Protein AF-A0A6H9YJR9-F1 (afdb_monomer_lite)

InterPro domains:
  IPR032710 NTF2-like domain superfamily [SSF54427] (11-71)

pLDDT: mean 82.65, std 15.38, range [41.28, 96.31]

Organism: NCBI:txid359158

Foldseek 3Di:
DPPPQDPVNVLVVVLLVCLQVLPLVCLVVRFDQQDADPDFDPPFDGGSRSSSVVSNCSVVVDDRDDDDDDDPVNDDPPPPDPPDD

Radius of gyration: 15.6 Å; chains: 1; bounding box: 25×40×37 Å

Structure (mmCIF, N/CA/C/O backbone):
data_AF-A0A6H9YJR9-F1
#
_entry.id   AF-A0A6H9YJR9-F1
#
loop_
_atom_site.group_PDB
_atom_site.id
_atom_site.type_symbol
_atom_site.label_atom_id
_atom_site.label_alt_id
_atom_site.label_comp_id
_atom_site.label_asym_id
_atom_site.label_entity_id
_atom_site.label_seq_id
_atom_site.pdbx_PDB_ins_code
_atom_site.Cartn_x
_atom_site.Cartn_y
_atom_site.Cartn_z
_atom_site.occupancy
_atom_site.B_iso_or_equiv
_atom_site.auth_seq_id
_atom_site.auth_comp_id
_atom_site.auth_asym_id
_atom_site.auth_atom_id
_atom_site.pdbx_PDB_model_num
ATOM 1 N N . MET A 1 1 ? -9.234 28.907 0.913 1.00 41.28 1 MET A N 1
ATOM 2 C CA . MET A 1 1 ? -8.599 28.100 -0.153 1.00 41.28 1 MET A CA 1
ATOM 3 C C . MET A 1 1 ? -8.230 26.739 0.424 1.00 41.28 1 MET A C 1
ATOM 5 O O . MET A 1 1 ? -7.364 26.682 1.287 1.00 41.28 1 MET A O 1
ATOM 9 N N . ARG A 1 2 ? -8.909 25.655 0.019 1.00 48.44 2 ARG A N 1
ATOM 10 C CA . ARG A 1 2 ? -8.377 24.297 0.227 1.00 48.44 2 ARG A CA 1
ATOM 11 C C . ARG A 1 2 ? -7.107 24.214 -0.620 1.00 48.44 2 ARG A C 1
ATOM 13 O O . ARG A 1 2 ? -7.191 24.460 -1.819 1.00 48.44 2 ARG A O 1
ATOM 20 N N . SER A 1 3 ? -5.950 23.980 -0.002 1.00 55.06 3 SER A N 1
ATOM 21 C CA . SER A 1 3 ? -4.706 23.765 -0.748 1.00 55.06 3 SER A CA 1
ATOM 22 C C . SER A 1 3 ? -4.949 22.654 -1.768 1.00 55.06 3 SER A C 1
ATOM 24 O O . SER A 1 3 ? -5.511 21.620 -1.402 1.00 55.06 3 SER A O 1
ATOM 26 N N . ALA A 1 4 ? -4.609 22.878 -3.038 1.00 58.62 4 ALA A N 1
ATOM 27 C CA . ALA A 1 4 ? -4.737 21.840 -4.049 1.00 58.62 4 ALA A CA 1
ATOM 28 C C . ALA A 1 4 ? -3.861 20.656 -3.623 1.00 58.62 4 ALA A C 1
ATOM 30 O O . ALA A 1 4 ? -2.649 20.805 -3.465 1.00 58.62 4 ALA A O 1
ATOM 31 N N . THR A 1 5 ? -4.472 19.493 -3.385 1.00 70.62 5 THR A N 1
ATOM 32 C CA . THR A 1 5 ? -3.728 18.276 -3.062 1.00 70.62 5 THR A CA 1
ATOM 33 C C . THR A 1 5 ? -2.785 17.982 -4.219 1.00 70.62 5 THR A C 1
ATOM 35 O O . THR A 1 5 ? -3.225 17.766 -5.351 1.00 70.62 5 THR A O 1
ATOM 38 N N . THR A 1 6 ? -1.482 18.011 -3.951 1.00 80.31 6 THR A N 1
ATOM 39 C CA . THR A 1 6 ? -0.476 17.718 -4.970 1.00 80.31 6 THR A CA 1
ATOM 40 C C . THR A 1 6 ? -0.614 16.267 -5.432 1.00 80.31 6 THR A C 1
ATOM 42 O O . THR A 1 6 ? -1.111 15.407 -4.701 1.00 80.31 6 THR A O 1
ATOM 45 N N . THR A 1 7 ? -0.147 15.962 -6.644 1.00 86.19 7 THR A N 1
ATOM 46 C CA . THR A 1 7 ? -0.088 14.571 -7.120 1.00 86.19 7 THR A CA 1
ATOM 47 C C . THR A 1 7 ? 0.709 13.684 -6.161 1.00 86.19 7 THR A C 1
ATOM 49 O O . THR A 1 7 ? 0.262 12.582 -5.864 1.00 86.19 7 THR A O 1
ATOM 52 N N . GLY A 1 8 ? 1.798 14.199 -5.577 1.00 84.19 8 GLY A N 1
ATOM 53 C CA . GLY A 1 8 ? 2.574 13.478 -4.565 1.00 84.19 8 GLY A CA 1
ATOM 54 C C . GLY A 1 8 ? 1.772 13.134 -3.306 1.00 84.19 8 GLY A C 1
ATOM 55 O O . GLY A 1 8 ? 1.832 12.003 -2.838 1.00 84.19 8 GLY A O 1
ATOM 56 N N . LEU A 1 9 ? 0.950 14.057 -2.792 1.00 84.50 9 LEU A N 1
ATOM 57 C CA . LEU A 1 9 ? 0.092 13.773 -1.634 1.00 84.50 9 LEU A CA 1
ATOM 58 C C . LEU A 1 9 ? -0.975 12.716 -1.939 1.00 84.50 9 LEU A C 1
ATOM 60 O O . LEU A 1 9 ? -1.309 11.927 -1.060 1.00 84.50 9 LEU A O 1
ATOM 64 N N . ARG A 1 10 ? -1.492 12.667 -3.173 1.00 88.06 10 ARG A N 1
ATOM 65 C CA . ARG A 1 10 ? -2.422 11.604 -3.590 1.00 88.06 10 ARG A CA 1
ATOM 66 C C . ARG A 1 10 ? -1.742 10.238 -3.633 1.00 88.06 10 ARG A C 1
ATOM 68 O O . ARG A 1 10 ? -2.320 9.274 -3.148 1.00 88.06 10 ARG A O 1
ATOM 75 N N . VAL A 1 11 ? -0.519 10.171 -4.160 1.00 90.06 11 VAL A N 1
ATOM 76 C CA . VAL A 1 11 ? 0.291 8.941 -4.177 1.00 90.06 11 VAL A CA 1
ATOM 77 C C . VAL A 1 11 ? 0.590 8.474 -2.752 1.00 90.06 11 VAL A C 1
ATOM 79 O O . VAL A 1 11 ? 0.361 7.312 -2.430 1.00 90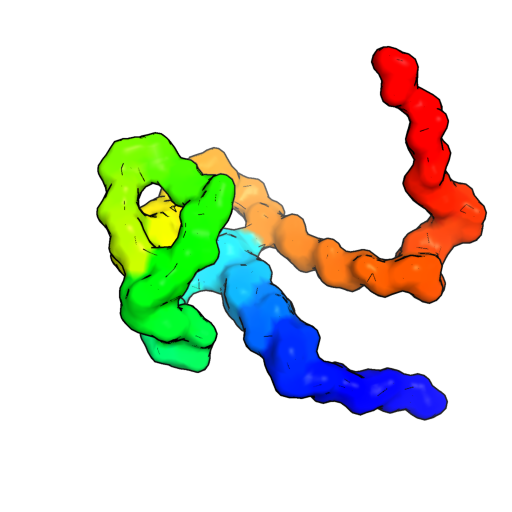.06 11 VAL A O 1
ATOM 82 N N . ALA A 1 12 ? 1.012 9.386 -1.873 1.00 88.31 12 ALA A N 1
ATOM 83 C CA . ALA A 1 12 ? 1.269 9.071 -0.471 1.00 88.31 12 ALA A CA 1
ATOM 84 C C . ALA A 1 12 ? 0.006 8.568 0.246 1.00 88.31 12 ALA A C 1
ATOM 86 O O . ALA A 1 12 ? 0.058 7.552 0.928 1.00 88.31 12 ALA A O 1
ATOM 87 N N . ALA A 1 13 ? -1.140 9.227 0.054 1.00 90.44 13 ALA A N 1
ATOM 88 C CA . ALA A 1 13 ? -2.401 8.779 0.641 1.00 90.44 13 ALA A CA 1
ATOM 89 C C . ALA A 1 13 ? -2.813 7.388 0.137 1.00 90.44 13 ALA A C 1
ATOM 91 O O . ALA A 1 13 ? -3.247 6.560 0.931 1.00 90.44 13 ALA A O 1
ATOM 92 N N . ARG A 1 14 ? -2.631 7.110 -1.160 1.00 93.50 14 ARG A N 1
ATOM 93 C CA . ARG A 1 14 ? -2.971 5.809 -1.742 1.00 93.50 14 ARG A CA 1
ATOM 94 C C . ARG A 1 14 ? -2.074 4.681 -1.233 1.00 93.50 14 ARG A C 1
ATOM 96 O O . ARG A 1 14 ? -2.575 3.591 -0.996 1.00 93.50 14 ARG A O 1
ATOM 103 N N . ASN A 1 15 ? -0.783 4.951 -1.033 1.00 93.75 15 ASN A N 1
ATOM 104 C CA . ASN A 1 15 ? 0.130 4.021 -0.364 1.00 93.75 15 ASN A CA 1
ATOM 105 C C . ASN A 1 15 ? -0.414 3.636 1.026 1.00 93.75 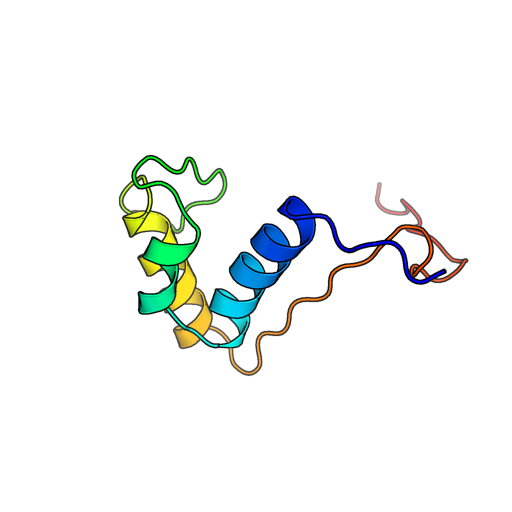15 ASN A C 1
ATOM 107 O O . ASN A 1 15 ? -0.591 2.457 1.312 1.00 93.75 15 ASN A O 1
ATOM 111 N N . LEU A 1 16 ? -0.762 4.629 1.851 1.00 94.00 16 LEU A N 1
ATOM 112 C CA . LEU A 1 16 ? -1.280 4.392 3.203 1.00 94.00 16 LEU A CA 1
ATOM 113 C C . LEU A 1 16 ? -2.603 3.602 3.205 1.00 94.00 16 LEU A C 1
ATOM 115 O O . LEU A 1 16 ? -2.779 2.691 4.008 1.00 94.00 16 LEU A O 1
ATOM 119 N N . GLU A 1 17 ? -3.498 3.888 2.257 1.00 95.00 17 GLU A N 1
ATOM 120 C CA . GLU A 1 17 ? -4.778 3.183 2.100 1.00 95.00 17 GLU A CA 1
ATOM 121 C C . GLU A 1 17 ? -4.607 1.677 1.835 1.00 95.00 17 GLU A C 1
ATOM 123 O O . GLU A 1 17 ? -5.455 0.880 2.241 1.00 95.00 17 GLU A O 1
ATOM 128 N N . PHE A 1 18 ? -3.521 1.247 1.181 1.00 96.06 18 PHE A N 1
ATOM 129 C CA . PHE A 1 18 ? -3.283 -0.183 0.962 1.00 96.06 18 PHE A CA 1
ATOM 130 C C . PHE A 1 18 ? -3.092 -0.951 2.265 1.00 96.06 18 PHE A C 1
ATOM 132 O O . PHE A 1 18 ? -3.555 -2.085 2.355 1.00 96.06 18 PHE A O 1
ATOM 139 N N . TYR A 1 19 ? -2.487 -0.334 3.278 1.00 94.56 19 TYR A N 1
ATOM 140 C CA . TYR A 1 19 ? -2.353 -0.937 4.602 1.00 94.56 19 TYR A CA 1
ATOM 141 C C . TYR A 1 19 ? -3.669 -0.942 5.372 1.00 94.56 19 TYR A C 1
ATOM 143 O O . TYR A 1 19 ? -4.008 -1.952 5.978 1.00 94.56 19 TYR A O 1
ATOM 151 N N . ASP A 1 20 ? -4.430 0.154 5.304 1.00 94.94 20 ASP A N 1
ATOM 152 C CA . ASP A 1 20 ? -5.729 0.269 5.982 1.00 94.94 20 ASP A CA 1
ATOM 153 C C . ASP A 1 20 ? -6.746 -0.751 5.439 1.00 94.94 20 ASP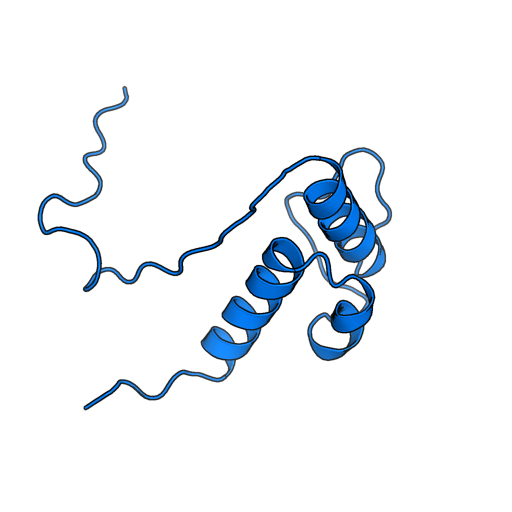 A C 1
ATOM 155 O O . ASP A 1 20 ? -7.584 -1.268 6.172 1.00 94.94 20 ASP A O 1
ATOM 159 N N . THR A 1 21 ? -6.672 -1.054 4.139 1.00 94.94 21 THR A N 1
ATOM 160 C CA . THR A 1 21 ? -7.613 -1.955 3.447 1.00 94.94 21 THR A CA 1
ATOM 161 C C . THR A 1 21 ? -7.075 -3.367 3.220 1.00 94.94 21 THR A C 1
ATOM 163 O O . THR A 1 21 ? -7.835 -4.261 2.848 1.00 94.94 21 THR A O 1
ATOM 166 N N . GLY A 1 22 ? -5.767 -3.581 3.379 1.00 95.12 22 GLY A N 1
ATOM 167 C CA . GLY A 1 22 ? -5.094 -4.826 3.006 1.00 95.12 22 GLY A CA 1
ATOM 168 C C . GLY A 1 22 ? -5.077 -5.111 1.497 1.00 95.12 22 GLY A C 1
ATOM 169 O O . GLY A 1 22 ? -4.966 -6.271 1.086 1.00 95.12 22 GLY A O 1
ATOM 170 N N . ASN A 1 23 ? -5.222 -4.085 0.650 1.00 96.31 23 ASN A N 1
ATOM 171 C CA . ASN A 1 23 ? -5.311 -4.238 -0.803 1.00 96.31 23 ASN A CA 1
ATOM 172 C C . ASN A 1 23 ? -3.932 -4.440 -1.458 1.00 96.31 23 ASN A C 1
ATOM 174 O O . ASN A 1 23 ? -3.331 -3.511 -1.997 1.00 96.31 23 ASN A O 1
ATOM 178 N N . VAL A 1 24 ? -3.472 -5.691 -1.475 1.00 96.31 24 VAL A N 1
ATOM 179 C CA . VAL A 1 24 ? -2.215 -6.105 -2.123 1.00 96.31 24 VAL A CA 1
ATOM 180 C C . VAL A 1 24 ? -2.238 -5.874 -3.643 1.00 96.31 24 VAL A C 1
ATOM 182 O O . VAL A 1 24 ? -1.247 -5.428 -4.222 1.00 96.31 24 VAL A O 1
ATOM 185 N N . GLY A 1 25 ? -3.370 -6.140 -4.303 1.00 96.00 25 GLY A N 1
ATOM 186 C CA . GLY A 1 25 ? -3.494 -6.051 -5.765 1.00 96.00 25 GLY A CA 1
ATOM 187 C C . GLY A 1 25 ? -3.472 -4.622 -6.315 1.00 96.00 25 GLY A C 1
ATOM 188 O O . GLY A 1 25 ? -3.236 -4.419 -7.500 1.00 96.00 25 GLY A O 1
ATOM 189 N N . GLY A 1 26 ? -3.695 -3.615 -5.468 1.00 95.06 26 GLY A N 1
ATOM 190 C CA . GLY A 1 26 ? -3.646 -2.208 -5.867 1.00 95.06 26 GLY A CA 1
ATOM 191 C C . GLY A 1 26 ? -2.233 -1.663 -6.104 1.00 95.06 26 GLY A C 1
ATOM 192 O O . GLY A 1 26 ? -2.097 -0.578 -6.670 1.00 95.06 26 GLY A O 1
ATOM 193 N N . THR A 1 27 ? -1.197 -2.395 -5.683 1.00 94.31 27 THR A N 1
ATOM 194 C CA . THR A 1 27 ? 0.200 -1.931 -5.647 1.00 94.31 27 THR A CA 1
ATOM 195 C C . THR A 1 27 ? 0.763 -1.529 -7.0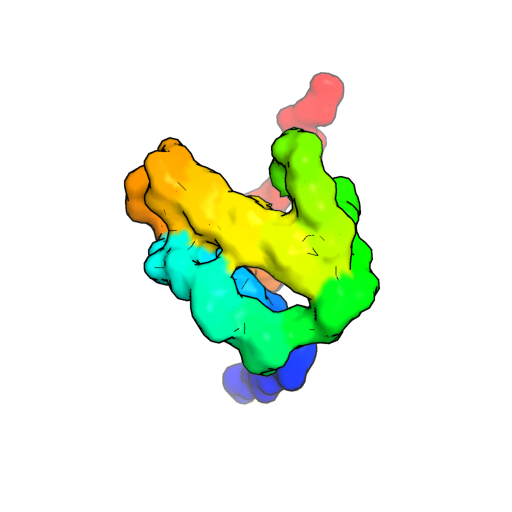13 1.00 94.31 27 THR A C 1
ATOM 197 O O . THR A 1 27 ? 1.449 -0.509 -7.096 1.00 94.31 27 THR A O 1
ATOM 200 N N . ASP A 1 28 ? 0.410 -2.239 -8.089 1.00 94.62 28 ASP A N 1
ATOM 201 C CA . ASP A 1 28 ? 0.886 -1.964 -9.459 1.00 94.62 28 ASP A CA 1
ATOM 202 C C . ASP A 1 28 ? 0.464 -0.592 -10.001 1.00 94.62 28 ASP A C 1
ATOM 204 O O . ASP A 1 28 ? 1.098 -0.042 -10.897 1.00 94.62 28 ASP A O 1
ATOM 208 N N . GLY A 1 29 ? -0.613 -0.016 -9.461 1.00 92.75 29 GLY A N 1
ATOM 209 C CA . GLY A 1 29 ? -1.092 1.305 -9.869 1.00 92.75 29 GLY A CA 1
ATOM 210 C C . GLY A 1 29 ? -0.338 2.472 -9.227 1.00 92.75 29 GLY A C 1
ATOM 211 O O . GLY A 1 29 ? -0.645 3.624 -9.531 1.00 92.75 29 GLY A O 1
ATOM 212 N N . VAL A 1 30 ? 0.587 2.199 -8.299 1.00 94.12 30 VAL A N 1
ATOM 213 C CA . VAL A 1 30 ? 1.221 3.224 -7.452 1.00 94.12 30 VAL A CA 1
ATOM 214 C C . VAL A 1 30 ? 2.734 3.075 -7.393 1.00 94.12 30 VAL A C 1
ATOM 216 O O . VAL A 1 30 ? 3.436 4.083 -7.468 1.00 94.12 30 VAL A O 1
ATOM 219 N N . PHE A 1 31 ? 3.241 1.853 -7.241 1.00 93.44 31 PHE A N 1
ATOM 220 C CA . PHE A 1 31 ? 4.668 1.612 -7.064 1.00 93.44 31 PHE A CA 1
ATOM 221 C C . PHE A 1 31 ? 5.348 1.231 -8.375 1.00 93.44 31 PHE A C 1
ATOM 223 O O . PHE A 1 31 ? 4.796 0.497 -9.191 1.00 93.44 31 PHE A O 1
ATOM 230 N N . ALA A 1 32 ? 6.580 1.709 -8.550 1.00 95.19 32 ALA A N 1
ATOM 231 C CA . ALA A 1 32 ? 7.471 1.189 -9.576 1.00 95.19 32 ALA A CA 1
ATOM 232 C C . ALA A 1 32 ? 7.924 -0.233 -9.210 1.00 95.19 32 ALA A C 1
ATOM 234 O O . ALA A 1 32 ? 7.991 -0.589 -8.030 1.00 95.19 32 ALA A O 1
ATOM 235 N N . GLN A 1 33 ? 8.255 -1.046 -10.216 1.00 94.88 33 GLN A N 1
ATOM 236 C CA . GLN A 1 33 ? 8.689 -2.429 -9.988 1.00 94.88 33 GLN A CA 1
ATOM 237 C C . GLN A 1 33 ? 9.979 -2.509 -9.159 1.00 94.88 33 GLN A C 1
ATOM 239 O O . GLN A 1 33 ? 10.136 -3.422 -8.351 1.00 94.88 33 GLN A O 1
ATOM 244 N N . ASP A 1 34 ? 10.867 -1.530 -9.326 1.00 95.25 34 ASP A N 1
ATOM 245 C CA . ASP A 1 34 ? 12.168 -1.394 -8.671 1.00 95.25 34 ASP A CA 1
ATOM 246 C C . ASP A 1 34 ? 12.127 -0.517 -7.408 1.00 95.25 34 ASP A C 1
ATOM 248 O O . ASP A 1 34 ? 13.147 0.038 -7.000 1.00 95.25 34 ASP A O 1
ATOM 252 N N . LEU A 1 35 ? 10.953 -0.380 -6.778 1.00 93.19 35 LEU A N 1
ATOM 253 C CA . LEU A 1 35 ? 10.803 0.381 -5.542 1.00 93.19 35 LEU A CA 1
ATOM 254 C C . LEU A 1 35 ? 11.844 -0.034 -4.489 1.00 93.19 35 LEU A C 1
ATOM 256 O O . LEU A 1 35 ? 11.996 -1.209 -4.156 1.00 93.19 35 LEU A O 1
ATOM 260 N N . ILE A 1 36 ? 12.490 0.970 -3.903 1.00 91.69 36 ILE A N 1
ATOM 261 C CA . ILE A 1 36 ? 13.371 0.794 -2.754 1.00 91.69 36 ILE A CA 1
ATOM 262 C C . ILE A 1 36 ? 12.559 1.065 -1.488 1.00 91.69 36 ILE A C 1
ATOM 264 O O . ILE A 1 36 ? 12.239 2.215 -1.184 1.00 91.69 36 ILE A O 1
ATOM 268 N N . ASP A 1 37 ? 12.228 0.002 -0.759 1.00 88.88 37 ASP A N 1
ATOM 269 C CA . ASP A 1 37 ? 11.706 0.099 0.601 1.00 88.88 37 ASP A CA 1
ATOM 270 C C . ASP A 1 37 ? 12.871 0.095 1.602 1.00 88.88 37 ASP A C 1
ATOM 272 O O . ASP A 1 37 ? 13.737 -0.779 1.572 1.00 88.88 37 ASP A O 1
ATOM 276 N N . HIS A 1 38 ? 12.905 1.094 2.483 1.00 89.88 38 HIS A N 1
ATOM 277 C CA . HIS A 1 38 ? 13.921 1.215 3.531 1.00 89.88 38 HIS A CA 1
ATOM 278 C C . HIS A 1 38 ? 13.533 0.503 4.831 1.00 89.88 38 HIS A C 1
ATOM 280 O O . HIS A 1 38 ? 14.330 0.485 5.768 1.00 89.88 38 HIS A O 1
ATOM 286 N N . ASN A 1 39 ? 12.329 -0.064 4.909 1.00 84.56 39 ASN A N 1
ATOM 287 C CA . ASN A 1 39 ? 11.885 -0.871 6.036 1.00 84.56 39 ASN A CA 1
ATOM 288 C C . ASN A 1 39 ? 11.157 -2.139 5.554 1.00 84.56 39 ASN A C 1
ATOM 290 O O . ASN A 1 39 ? 9.983 -2.331 5.887 1.00 84.56 39 ASN A O 1
ATOM 294 N N . PRO A 1 40 ? 11.845 -2.999 4.779 1.00 82.12 40 PRO A N 1
ATOM 295 C CA . PRO A 1 40 ? 11.241 -4.224 4.291 1.00 82.12 40 PRO A CA 1
ATOM 296 C C . PRO A 1 40 ? 10.870 -5.131 5.466 1.00 82.12 40 PRO A C 1
ATOM 298 O O . PRO A 1 40 ? 11.540 -5.147 6.505 1.00 82.12 40 PRO A O 1
ATOM 301 N N . ALA A 1 41 ? 9.818 -5.929 5.290 1.00 79.12 41 ALA A N 1
ATOM 302 C CA . ALA A 1 41 ? 9.554 -7.018 6.219 1.00 79.12 41 ALA A CA 1
ATOM 303 C C . ALA A 1 41 ? 10.732 -8.017 6.211 1.00 79.12 41 ALA A C 1
ATOM 305 O O . ALA A 1 41 ? 11.487 -8.128 5.240 1.00 79.12 41 ALA A O 1
ATOM 306 N N . ALA A 1 42 ? 10.921 -8.728 7.326 1.00 78.06 42 ALA A N 1
ATOM 307 C CA . ALA A 1 42 ? 12.019 -9.682 7.449 1.00 78.06 42 ALA A CA 1
ATOM 308 C C . ALA A 1 42 ? 11.943 -10.743 6.337 1.00 78.06 42 ALA A C 1
ATOM 310 O O . ALA A 1 42 ? 10.864 -11.243 6.023 1.00 78.06 42 ALA A O 1
ATOM 311 N N . ASP A 1 43 ? 13.096 -11.057 5.743 1.00 79.75 43 ASP A N 1
ATOM 312 C CA . ASP A 1 43 ? 13.262 -12.070 4.693 1.00 79.75 43 ASP A CA 1
ATOM 313 C C . ASP A 1 43 ? 12.420 -11.852 3.417 1.00 79.75 43 ASP A C 1
ATOM 315 O O . ASP A 1 43 ? 12.216 -12.784 2.635 1.00 79.75 43 ASP A O 1
ATOM 319 N N . THR A 1 44 ? 11.942 -10.626 3.157 1.00 77.44 44 THR A N 1
ATOM 320 C CA . THR A 1 44 ? 11.151 -10.343 1.949 1.00 77.44 44 THR A CA 1
ATOM 321 C C . THR A 1 44 ? 11.982 -10.044 0.709 1.00 77.44 44 THR A C 1
ATOM 323 O O . THR A 1 44 ? 13.102 -9.539 0.771 1.00 77.44 44 THR A O 1
ATOM 326 N N . THR A 1 45 ? 11.381 -10.330 -0.445 1.00 79.31 45 THR A N 1
ATOM 327 C CA . THR A 1 45 ? 11.885 -9.981 -1.775 1.00 79.31 45 THR A CA 1
ATOM 328 C C . THR A 1 45 ? 12.004 -8.460 -1.945 1.00 79.31 45 THR A C 1
ATOM 330 O O . THR A 1 45 ? 11.230 -7.703 -1.371 1.00 79.31 45 THR A O 1
ATOM 333 N N . TRP A 1 46 ? 12.967 -8.001 -2.745 1.00 86.62 46 TRP A N 1
ATOM 334 C CA . TRP A 1 46 ? 13.135 -6.582 -3.083 1.00 86.62 46 TRP A CA 1
ATOM 335 C C . TRP A 1 46 ? 12.044 -6.077 -4.044 1.00 86.62 46 TRP A C 1
ATOM 337 O O . TRP A 1 46 ? 11.322 -6.868 -4.652 1.00 86.62 46 TRP A O 1
ATOM 347 N N . GLY A 1 47 ? 11.963 -4.756 -4.236 1.00 92.19 47 GLY A N 1
ATOM 348 C CA . GLY A 1 47 ? 11.056 -4.158 -5.216 1.00 92.19 47 GLY A CA 1
ATOM 349 C C . GLY A 1 47 ? 9.590 -4.197 -4.784 1.00 92.19 47 GLY A C 1
ATOM 350 O O . GLY A 1 47 ? 9.258 -4.276 -3.599 1.00 92.19 47 GLY A O 1
ATOM 351 N N . ILE A 1 48 ? 8.690 -4.161 -5.766 1.00 94.25 48 ILE A N 1
ATOM 352 C CA . ILE A 1 48 ? 7.239 -4.163 -5.521 1.00 94.25 48 ILE A CA 1
ATOM 353 C C . ILE A 1 48 ? 6.744 -5.420 -4.784 1.00 94.25 48 ILE A C 1
ATOM 355 O O . ILE A 1 48 ? 5.767 -5.349 -4.037 1.00 94.25 48 ILE A O 1
ATOM 359 N N . ASP A 1 49 ? 7.423 -6.559 -4.939 1.00 92.81 49 ASP A N 1
ATOM 360 C CA . ASP A 1 49 ? 7.046 -7.800 -4.257 1.00 92.81 49 ASP A CA 1
ATOM 361 C C . ASP A 1 49 ? 7.239 -7.705 -2.741 1.00 92.81 49 ASP A C 1
ATOM 363 O O . ASP A 1 49 ? 6.378 -8.165 -1.988 1.00 92.81 49 ASP A O 1
ATOM 367 N N . GLY A 1 50 ? 8.286 -7.012 -2.283 1.00 92.50 50 GLY A N 1
ATOM 368 C CA . GLY A 1 50 ? 8.481 -6.709 -0.863 1.00 92.50 50 GLY A CA 1
ATOM 369 C C . GLY A 1 50 ? 7.311 -5.929 -0.271 1.00 92.50 50 GLY A C 1
ATOM 370 O O . GLY A 1 50 ? 6.792 -6.288 0.786 1.00 92.50 50 GLY A O 1
ATOM 371 N N . MET A 1 51 ? 6.798 -4.935 -1.003 1.00 93.50 51 MET A N 1
ATOM 372 C CA . MET A 1 51 ? 5.625 -4.168 -0.566 1.00 93.50 51 MET A CA 1
ATOM 373 C C . MET A 1 51 ? 4.362 -5.004 -0.478 1.00 93.50 51 MET A C 1
ATOM 375 O O . MET A 1 51 ? 3.573 -4.832 0.449 1.00 93.50 51 MET A O 1
ATOM 379 N N . ARG A 1 52 ? 4.148 -5.909 -1.437 1.00 94.25 52 ARG A N 1
ATOM 380 C CA . ARG A 1 52 ? 2.994 -6.815 -1.421 1.00 94.25 52 ARG A CA 1
ATOM 381 C C . ARG A 1 52 ? 3.013 -7.694 -0.177 1.00 94.25 52 ARG A C 1
ATOM 383 O O . ARG A 1 52 ? 1.972 -7.850 0.462 1.00 94.25 52 ARG A O 1
ATOM 390 N N . VAL A 1 53 ? 4.187 -8.215 0.186 1.00 94.19 53 VAL A N 1
ATOM 391 C CA . VAL A 1 53 ? 4.359 -9.004 1.410 1.00 94.19 53 VAL A CA 1
ATOM 392 C C . VAL A 1 53 ? 4.136 -8.144 2.652 1.00 94.19 53 VAL A C 1
ATOM 394 O O . VAL A 1 53 ? 3.399 -8.564 3.538 1.00 94.19 53 VAL A O 1
ATOM 397 N N . LEU A 1 54 ? 4.688 -6.929 2.706 1.00 92.56 54 LEU A N 1
ATOM 398 C CA . LEU A 1 54 ? 4.501 -6.028 3.845 1.00 92.56 54 LEU A CA 1
ATOM 399 C C . LEU A 1 54 ? 3.021 -5.656 4.054 1.00 92.56 54 LEU A C 1
ATOM 401 O O . LEU A 1 54 ? 2.523 -5.733 5.175 1.00 92.56 54 LEU A O 1
ATOM 405 N N . ILE A 1 55 ? 2.288 -5.316 2.989 1.00 94.19 55 ILE A N 1
ATOM 406 C CA . ILE A 1 55 ? 0.848 -5.006 3.058 1.00 94.19 55 ILE A CA 1
ATOM 407 C C . ILE A 1 55 ? 0.048 -6.221 3.541 1.00 94.19 55 ILE A C 1
ATOM 409 O O . ILE A 1 55 ? -0.822 -6.079 4.401 1.00 94.19 55 ILE A O 1
ATOM 413 N N . ALA A 1 56 ? 0.346 -7.416 3.020 1.00 94.19 56 ALA A N 1
ATOM 414 C CA . ALA A 1 56 ? -0.299 -8.648 3.468 1.00 94.19 56 ALA A CA 1
ATOM 415 C C . ALA A 1 56 ? -0.008 -8.930 4.950 1.00 94.19 56 ALA A C 1
ATOM 417 O O . ALA A 1 56 ? -0.926 -9.234 5.705 1.00 94.19 56 ALA A O 1
ATOM 418 N N . ALA A 1 57 ? 1.241 -8.753 5.384 1.00 92.69 57 ALA A N 1
ATOM 419 C CA . ALA A 1 57 ? 1.639 -8.947 6.772 1.00 92.69 57 ALA A CA 1
ATOM 420 C C . ALA A 1 57 ? 0.925 -7.972 7.721 1.00 92.69 57 ALA A C 1
ATOM 422 O O . ALA A 1 57 ? 0.473 -8.381 8.787 1.00 92.69 57 ALA A O 1
ATOM 423 N N . VAL A 1 58 ? 0.766 -6.700 7.333 1.00 93.12 58 VAL A N 1
ATOM 424 C CA . VAL A 1 58 ? 0.009 -5.722 8.131 1.00 93.12 58 VAL A CA 1
ATOM 425 C C . VAL A 1 58 ? -1.470 -6.104 8.212 1.00 93.12 58 VAL A C 1
ATOM 427 O O . VAL A 1 58 ? -2.033 -6.091 9.303 1.00 93.12 58 VAL A O 1
ATOM 430 N N . ARG A 1 59 ? -2.085 -6.492 7.086 1.00 94.00 59 ARG A N 1
ATOM 431 C CA . ARG A 1 59 ? -3.480 -6.961 7.038 1.00 94.00 59 ARG A CA 1
ATOM 432 C C . ARG A 1 59 ? -3.713 -8.163 7.957 1.00 94.00 59 ARG A C 1
ATOM 434 O O . ARG A 1 59 ? -4.737 -8.225 8.626 1.00 94.00 59 ARG A O 1
ATOM 441 N N . ASP A 1 60 ? -2.787 -9.118 7.956 1.00 94.25 60 ASP A N 1
ATOM 442 C CA . ASP A 1 60 ? -2.947 -10.384 8.675 1.00 94.25 60 ASP A CA 1
ATOM 443 C C . ASP A 1 60 ? -2.551 -10.269 10.159 1.00 94.25 60 ASP A C 1
ATOM 445 O O . ASP A 1 60 ? -3.054 -11.021 10.994 1.00 94.25 60 ASP A O 1
ATOM 449 N N . GLY A 1 61 ? -1.659 -9.332 10.501 1.00 94.38 61 GLY A N 1
ATOM 450 C CA . GLY A 1 61 ? -1.123 -9.154 11.854 1.00 94.38 61 GLY A CA 1
ATOM 451 C C . GLY A 1 61 ? -1.836 -8.108 12.714 1.00 94.38 61 GLY A C 1
ATOM 452 O O . GLY A 1 61 ? -1.721 -8.161 13.939 1.00 94.38 61 GLY A O 1
ATOM 453 N N . PHE A 1 62 ? -2.566 -7.166 12.111 1.00 92.62 62 PHE A N 1
ATOM 454 C CA . PHE A 1 62 ? -3.219 -6.066 12.824 1.00 92.62 62 PHE A CA 1
ATOM 455 C C . PHE A 1 62 ? -4.697 -5.959 12.454 1.00 92.62 62 PHE A C 1
ATOM 457 O O . PHE A 1 62 ? -5.072 -5.948 11.284 1.00 92.62 62 PHE A O 1
ATOM 464 N N . THR A 1 63 ? -5.546 -5.817 13.469 1.00 87.81 63 THR A N 1
ATOM 465 C CA . THR A 1 63 ? -6.965 -5.490 13.298 1.00 87.81 63 THR A CA 1
ATOM 466 C C . THR A 1 63 ? -7.157 -3.975 13.371 1.00 87.81 63 THR A C 1
ATOM 468 O O . THR A 1 63 ? -6.562 -3.329 14.231 1.00 87.81 63 THR A O 1
ATOM 471 N N . ASP A 1 64 ? -8.006 -3.417 12.506 1.00 88.12 64 ASP A N 1
ATOM 472 C CA . ASP A 1 64 ? -8.386 -1.992 12.496 1.00 88.12 64 ASP A CA 1
ATOM 473 C C . ASP A 1 64 ? -7.233 -0.995 12.250 1.00 88.12 64 ASP A C 1
ATOM 475 O O . ASP A 1 64 ? -7.208 0.105 12.810 1.00 88.12 64 ASP A O 1
ATOM 479 N N . THR A 1 65 ? -6.280 -1.354 11.384 1.00 92.00 65 THR A N 1
ATOM 480 C CA . THR A 1 65 ? -5.212 -0.447 10.930 1.00 92.00 65 THR A CA 1
ATOM 481 C C . THR A 1 65 ? -5.787 0.860 10.373 1.00 92.00 65 THR A C 1
ATOM 483 O O . THR A 1 65 ? -6.689 0.854 9.535 1.00 92.00 65 THR A O 1
ATOM 486 N N . GLN A 1 66 ? -5.253 1.992 10.841 1.00 89.94 66 GLN A N 1
ATOM 487 C CA . GLN A 1 66 ? -5.593 3.323 10.338 1.00 89.94 66 GLN A CA 1
ATOM 488 C C . GLN A 1 66 ? -4.355 4.203 10.220 1.00 89.94 66 GLN A C 1
ATOM 490 O O . GLN A 1 66 ? -3.620 4.393 11.193 1.00 89.94 66 GLN A O 1
ATOM 495 N N . HIS A 1 67 ? -4.202 4.861 9.075 1.00 90.50 67 HIS A N 1
ATOM 496 C CA . HIS A 1 67 ? -3.190 5.888 8.876 1.00 90.50 67 HIS A CA 1
ATOM 497 C C . HIS A 1 67 ? -3.787 7.300 8.904 1.00 90.50 67 HIS A C 1
ATOM 499 O O . HIS A 1 67 ? -4.895 7.568 8.439 1.00 90.50 67 HIS A O 1
ATOM 505 N N . ARG A 1 68 ? -3.024 8.258 9.446 1.00 83.56 68 ARG A N 1
ATOM 506 C CA . ARG A 1 68 ? -3.385 9.684 9.457 1.00 83.56 68 ARG A CA 1
ATOM 507 C C . ARG A 1 68 ? -2.219 10.528 8.966 1.00 83.56 68 ARG A C 1
ATOM 509 O O . ARG A 1 68 ? -1.140 10.502 9.548 1.00 83.56 68 ARG A O 1
ATOM 516 N N . ILE A 1 69 ? -2.454 11.325 7.926 1.00 78.50 69 ILE A N 1
ATOM 517 C CA . ILE A 1 69 ? -1.479 12.309 7.445 1.00 78.50 69 ILE A CA 1
ATOM 518 C C . ILE A 1 69 ? -1.643 13.590 8.262 1.00 78.50 69 ILE A C 1
ATOM 520 O O . ILE A 1 69 ? -2.664 14.274 8.165 1.00 78.50 69 ILE A O 1
ATOM 524 N N . LEU A 1 70 ? -0.629 13.930 9.055 1.00 77.75 70 LEU A N 1
ATOM 525 C CA . LEU A 1 70 ? -0.597 15.161 9.839 1.00 77.75 70 LEU A CA 1
ATOM 526 C C . LEU A 1 70 ? 0.260 16.212 9.124 1.00 77.75 70 LEU A C 1
ATOM 528 O O . LEU A 1 70 ? 1.421 15.984 8.803 1.00 77.75 70 LEU A O 1
ATOM 532 N N . SER A 1 71 ? -0.314 17.387 8.890 1.00 73.00 71 SER A N 1
ATOM 533 C CA . SER A 1 71 ? 0.423 18.595 8.511 1.00 73.00 71 SER A CA 1
ATOM 534 C C . SER A 1 71 ? 0.793 19.408 9.753 1.00 73.00 71 SER A C 1
ATOM 536 O O . SER A 1 71 ? 0.075 19.370 10.752 1.00 73.00 71 SER A O 1
ATOM 538 N N . SER A 1 72 ? 1.849 20.220 9.688 1.00 69.06 72 SER A N 1
ATOM 539 C CA . SER A 1 72 ? 2.234 21.126 10.786 1.00 69.06 72 SER A CA 1
ATOM 540 C C . SER A 1 72 ? 1.098 22.049 11.249 1.00 69.06 72 SER A C 1
ATOM 542 O O . SER A 1 72 ? 1.034 22.411 12.416 1.00 69.06 72 SER A O 1
ATOM 544 N N . ARG A 1 73 ? 0.160 22.388 10.355 1.00 64.62 73 ARG A N 1
ATOM 545 C CA . ARG A 1 73 ? -1.035 23.188 10.668 1.00 64.62 73 ARG A CA 1
ATOM 546 C C . ARG A 1 73 ? -2.138 22.395 11.382 1.00 64.62 73 ARG A C 1
ATOM 548 O O . ARG A 1 73 ? -2.986 22.997 12.028 1.00 64.62 73 ARG A O 1
ATOM 555 N N . SER A 1 74 ? -2.164 21.075 11.227 1.00 61.41 74 SER A N 1
ATOM 556 C CA . SER A 1 74 ? -3.166 20.186 11.834 1.00 61.41 74 SER A CA 1
ATOM 557 C C . SER A 1 74 ? -2.690 19.535 13.134 1.00 61.41 74 SER A C 1
ATOM 559 O O . SER A 1 74 ? -3.442 18.773 13.734 1.00 61.41 74 SER A O 1
ATOM 561 N N . LEU A 1 75 ? -1.453 19.802 13.562 1.00 64.88 75 LEU A N 1
ATOM 562 C CA . LEU A 1 75 ? -0.987 19.419 14.890 1.00 64.88 75 LEU A CA 1
ATOM 563 C C . LEU A 1 75 ? -1.613 20.360 15.937 1.00 64.88 75 LEU A C 1
ATOM 565 O O . LEU A 1 75 ? -1.727 21.560 15.673 1.00 64.88 75 LEU A O 1
ATOM 569 N N . PRO A 1 76 ? -2.008 19.858 17.121 1.00 64.56 76 PRO A N 1
ATOM 570 C CA . PRO A 1 76 ? -2.310 20.717 18.261 1.00 64.56 76 PRO A CA 1
ATOM 571 C C . PRO A 1 76 ? -1.155 21.701 18.497 1.00 64.56 76 PRO A C 1
ATOM 573 O O . PRO A 1 76 ? 0.008 21.348 18.315 1.00 64.56 76 PRO A O 1
ATOM 576 N N . THR A 1 77 ? -1.452 22.929 18.933 1.00 59.19 77 THR A N 1
ATOM 577 C CA . THR A 1 77 ? -0.432 23.943 19.279 1.00 59.19 77 THR A CA 1
ATOM 578 C C . THR A 1 77 ? 0.555 23.465 20.349 1.00 59.19 77 THR A C 1
ATOM 580 O O . THR A 1 77 ? 1.666 23.982 20.430 1.00 59.19 77 THR A O 1
ATOM 583 N N . ALA A 1 78 ? 0.191 22.434 21.116 1.00 60.34 78 ALA A N 1
ATOM 584 C CA . ALA A 1 78 ? 1.130 21.583 21.833 1.00 60.34 78 ALA A CA 1
ATOM 585 C C . ALA A 1 78 ? 1.821 20.637 20.833 1.00 60.34 78 ALA A C 1
ATOM 587 O O . ALA A 1 78 ? 1.450 19.472 20.697 1.00 60.34 78 ALA A O 1
ATOM 588 N N . GLY A 1 79 ? 2.770 21.179 20.065 1.00 52.34 79 GLY A N 1
ATOM 589 C CA . GLY A 1 79 ? 3.571 20.412 19.115 1.00 52.34 79 GLY A CA 1
ATOM 590 C C . GLY A 1 79 ? 4.347 19.273 19.784 1.00 52.34 79 GLY A C 1
ATOM 591 O O . GLY A 1 79 ? 4.373 19.159 21.007 1.00 52.34 79 GLY A O 1
ATOM 592 N N . TRP A 1 80 ? 4.995 18.449 18.955 1.00 54.94 80 TRP A N 1
ATOM 593 C CA . TRP A 1 80 ? 5.975 17.435 19.359 1.00 54.94 80 TRP A CA 1
ATOM 594 C C . TRP A 1 80 ? 6.921 18.007 20.424 1.00 54.94 80 TRP A C 1
ATOM 596 O O . TRP A 1 80 ? 7.866 18.733 20.108 1.00 54.94 80 TRP A O 1
ATOM 606 N N . SER A 1 81 ? 6.656 17.719 21.697 1.00 56.38 81 SER A N 1
ATOM 607 C CA . SER A 1 81 ? 7.605 17.984 22.761 1.00 56.38 81 SER A CA 1
ATOM 608 C C . SER A 1 81 ? 8.641 16.877 22.670 1.00 56.38 81 SER A C 1
ATOM 610 O O . SER A 1 81 ? 8.402 15.731 23.047 1.00 56.38 81 SER A O 1
ATOM 612 N N . SER A 1 82 ? 9.809 17.204 22.122 1.00 52.84 82 SER A N 1
ATOM 613 C CA . SER A 1 82 ? 11.004 16.388 22.301 1.00 52.84 82 SER A CA 1
ATOM 614 C C . SER A 1 82 ? 11.364 16.397 23.790 1.00 52.84 82 SER A C 1
ATOM 616 O O . SER A 1 82 ? 12.217 17.156 24.244 1.00 52.84 82 SER A O 1
ATOM 618 N N . THR A 1 83 ? 10.666 15.587 24.573 1.00 53.28 83 THR A N 1
ATOM 619 C CA . THR A 1 83 ? 11.007 15.267 25.956 1.00 53.28 83 THR A CA 1
ATOM 620 C C . THR A 1 83 ? 11.193 13.765 26.012 1.00 53.28 83 THR 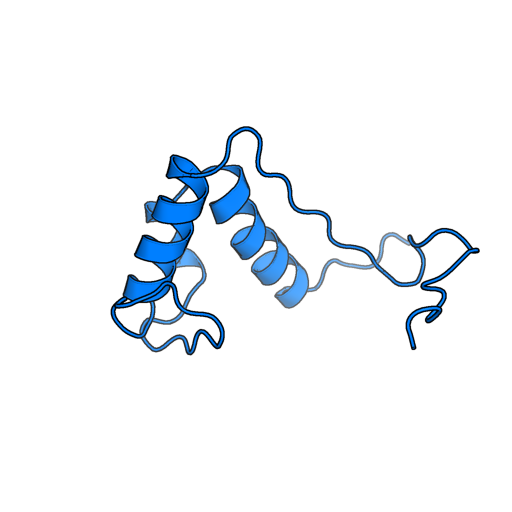A C 1
ATOM 622 O O . THR A 1 83 ? 10.309 13.011 26.393 1.00 53.28 83 THR A O 1
ATOM 625 N N . GLY A 1 8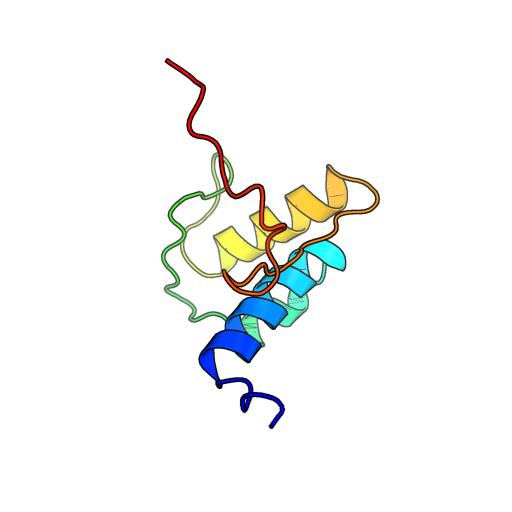4 ? 12.360 13.345 25.548 1.00 45.38 84 GLY A N 1
ATOM 626 C CA . GLY A 1 84 ? 12.838 11.975 25.600 1.00 45.38 84 GLY A CA 1
ATOM 627 C C . GLY A 1 84 ? 14.341 12.034 25.416 1.00 45.38 84 GLY A C 1
ATOM 628 O O . GLY A 1 84 ? 14.812 12.138 24.289 1.00 45.38 84 GLY A O 1
ATOM 629 N N . ARG A 1 85 ? 15.038 12.133 26.548 1.00 42.53 85 ARG A N 1
ATOM 630 C CA . ARG A 1 85 ? 16.489 11.999 26.670 1.00 42.53 85 ARG A CA 1
ATOM 631 C C . ARG A 1 85 ? 16.893 10.549 26.450 1.00 42.53 85 ARG A C 1
ATOM 633 O O . ARG A 1 85 ? 16.095 9.683 26.869 1.00 42.53 85 ARG A O 1
#

Sequence (85 aa):
MRSATTTGLRVAARNLEFYDTGNVGGTDGVFAQDLIDHNPAADTTWGIDGMRVLIAAVRDGFTDTQHRILSSRSLPTAGWSSTGR

Secondary structure (DSSP, 8-state):
-PPPPPHHHHHHHHHHHHHHHT-GGGGGGTS-TT---SSPPTTPPSTHHHHHHHHHHHHHH-SS-------TTTS-SS-------